Protein AF-A0A4Z1FH23-F1 (afdb_monomer_lite)

Secondary structure (DSSP, 8-state):
------------------------HHHHHHT-S-GGG----HHHHHHHHHH-GGGTTGGG--HHHHHHHHHHHHHHHHHHHHHHHTTSS--HHHHHHHHHHHHHHHHHHHHHHHHHHHHHH-----HHHHHHHHHHHHHHHHHHHHTTHHHHHHHHT--

Sequence (159 aa):
MKTSAILLLAILGMTSASVLSTTNVATVLAGITAPSSLTIPADAMAAITKLGTGGANAASLTAAETAAISACTDAGRANNTASKANLNDGTGSAGAIAFVTNKVTTHACETAGQQIVLVTSGTAASDTDVNLLISNVGVLNVNTKAAGITSKRAVAFAS

Organism: NCBI:txid278948

pLDDT: mean 73.83, std 17.35, range [35.34, 94.88]

Foldseek 3Di:
DDDDPPPPPPPPPPPVLQPLQQDLLLVLLVLALCNVLAPQDPLQSVLSNQCGGSSPCLVVDDPVSLVSLVVLLVVLVVQLVVLVVVVPDCCPLNSVLSNLNSLLSNLSSLQSNLSSCCVVPVDRDDCVSVVSNNVSSVSNNVSCVVVCVSVVVVVVVPD

Structure (mmCIF, N/CA/C/O backbone):
data_AF-A0A4Z1FH23-F1
#
_entry.id   AF-A0A4Z1FH23-F1
#
loop_
_atom_site.group_PDB
_atom_site.id
_atom_site.type_symbol
_atom_site.label_atom_id
_atom_site.label_alt_id
_atom_site.label_comp_id
_atom_site.label_asym_id
_atom_site.label_entity_id
_atom_site.label_seq_id
_atom_site.pdbx_PDB_ins_code
_atom_site.Cartn_x
_atom_site.Cartn_y
_atom_site.Cartn_z
_atom_site.occupancy
_atom_site.B_iso_or_equiv
_atom_site.auth_seq_id
_atom_site.auth_comp_id
_atom_site.auth_asym_id
_atom_site.auth_atom_id
_atom_site.pdbx_PDB_model_num
ATOM 1 N N . MET A 1 1 ? -34.895 58.680 8.272 1.00 39.12 1 MET A N 1
ATOM 2 C CA . MET A 1 1 ? -35.393 57.379 7.779 1.00 39.12 1 MET A CA 1
ATOM 3 C C . MET A 1 1 ? -34.183 56.483 7.558 1.00 39.12 1 MET A C 1
ATOM 5 O O . MET A 1 1 ? -33.313 56.830 6.775 1.00 39.12 1 MET A O 1
ATOM 9 N N . LYS A 1 2 ? -34.067 55.432 8.377 1.00 35.34 2 LYS A N 1
ATOM 10 C CA . LYS A 1 2 ? -33.042 54.379 8.313 1.00 35.34 2 LYS A CA 1
ATOM 11 C C . LYS A 1 2 ? -33.482 53.348 7.270 1.00 35.34 2 LYS A C 1
ATOM 13 O O . LYS A 1 2 ? -34.644 52.974 7.324 1.00 35.34 2 LYS A O 1
ATOM 18 N N . THR A 1 3 ? -32.586 52.902 6.392 1.00 36.94 3 THR A N 1
ATOM 19 C CA . THR A 1 3 ? -31.935 51.574 6.454 1.00 36.94 3 THR A CA 1
ATOM 20 C C . THR A 1 3 ? -31.141 51.334 5.173 1.00 36.94 3 THR A C 1
ATOM 22 O O . THR A 1 3 ? -31.704 51.160 4.097 1.00 36.94 3 THR A O 1
ATOM 25 N N . SER A 1 4 ? -29.819 51.311 5.326 1.00 44.97 4 SER A N 1
ATOM 26 C CA . SER A 1 4 ? -28.860 50.798 4.355 1.00 44.97 4 SER A CA 1
ATOM 27 C C . SER A 1 4 ? -29.088 49.301 4.138 1.00 44.97 4 SER A C 1
ATOM 29 O O . SER A 1 4 ? -29.046 48.534 5.099 1.00 44.97 4 SER A O 1
ATOM 31 N N . ALA A 1 5 ? -29.293 48.874 2.894 1.00 43.19 5 ALA A N 1
ATOM 32 C CA . ALA A 1 5 ? -29.248 47.464 2.526 1.00 43.19 5 ALA A CA 1
ATOM 33 C C . ALA A 1 5 ? -27.805 47.110 2.138 1.00 43.19 5 ALA A C 1
ATOM 35 O O . ALA A 1 5 ? -27.386 47.287 0.9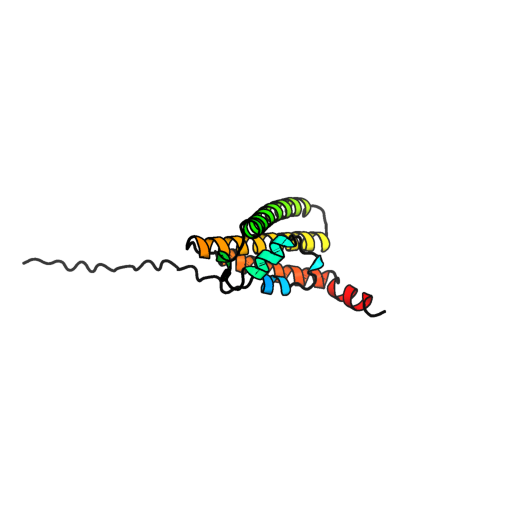97 1.00 43.19 5 ALA A O 1
ATOM 36 N N . ILE A 1 6 ? -27.029 46.654 3.122 1.00 44.81 6 ILE A N 1
ATOM 37 C CA . ILE A 1 6 ? -25.769 45.950 2.883 1.00 44.81 6 ILE A CA 1
ATOM 38 C C . ILE A 1 6 ? -26.163 44.569 2.362 1.00 44.81 6 ILE A C 1
ATOM 40 O O . ILE A 1 6 ? -26.661 43.732 3.115 1.00 44.81 6 ILE A O 1
ATOM 44 N N . LEU A 1 7 ? -25.987 44.354 1.060 1.00 40.56 7 LEU A N 1
ATOM 45 C CA . LEU A 1 7 ? -26.114 43.041 0.446 1.00 40.56 7 LEU A CA 1
ATOM 46 C C . LEU A 1 7 ? -24.917 42.201 0.914 1.00 40.56 7 LEU A C 1
ATOM 48 O O . LEU A 1 7 ? -23.833 42.252 0.336 1.00 40.56 7 LEU A O 1
ATOM 52 N N . LEU A 1 8 ? -25.102 41.490 2.026 1.00 37.81 8 LEU A N 1
ATOM 53 C CA . LEU A 1 8 ? -24.159 40.499 2.525 1.00 37.81 8 LEU A CA 1
ATOM 54 C C . LEU A 1 8 ? -24.180 39.324 1.539 1.00 37.81 8 LEU A C 1
ATOM 56 O O . LEU A 1 8 ? -25.042 38.449 1.602 1.00 37.81 8 LEU A O 1
ATOM 60 N N . LEU A 1 9 ? -23.257 39.340 0.580 1.00 41.31 9 LEU A N 1
ATOM 61 C CA . LEU A 1 9 ? -22.987 38.192 -0.270 1.00 41.31 9 LEU A CA 1
ATOM 62 C C . LEU A 1 9 ? -22.356 37.126 0.632 1.00 41.31 9 LEU A C 1
ATOM 64 O O . LEU A 1 9 ? -21.162 37.165 0.923 1.00 41.31 9 LEU A O 1
ATOM 68 N N . ALA A 1 10 ? -23.188 36.220 1.147 1.00 43.25 10 ALA A N 1
ATOM 69 C CA . ALA A 1 10 ? -22.738 35.015 1.819 1.00 43.25 10 ALA A CA 1
ATOM 70 C C . ALA A 1 10 ? -21.992 34.168 0.784 1.00 43.25 10 ALA A C 1
ATOM 72 O O . ALA A 1 10 ? -22.580 33.362 0.065 1.00 43.25 10 ALA A O 1
ATOM 73 N N . ILE A 1 11 ? -20.683 34.390 0.684 1.00 46.22 11 ILE A N 1
ATOM 74 C CA . ILE A 1 11 ? -19.766 33.435 0.086 1.00 46.22 11 ILE A CA 1
ATOM 75 C C . ILE A 1 11 ? -19.807 32.247 1.044 1.00 46.22 11 ILE A C 1
ATOM 77 O O . ILE A 1 11 ? -19.079 32.203 2.035 1.00 46.22 11 ILE A O 1
ATOM 81 N N . LEU A 1 12 ? -20.732 31.316 0.793 1.00 38.88 12 LEU A N 1
ATOM 82 C CA . LEU A 1 12 ? -20.576 29.939 1.226 1.00 38.88 12 LEU A CA 1
ATOM 83 C C . LEU A 1 12 ? -19.233 29.511 0.641 1.00 38.88 12 LEU A C 1
ATOM 85 O O . LEU A 1 12 ? -19.134 29.163 -0.535 1.00 38.88 12 LEU A O 1
ATOM 89 N N . GLY A 1 13 ? -18.184 29.627 1.454 1.00 37.00 13 GLY A N 1
ATOM 90 C CA . GLY A 1 13 ? -16.954 28.907 1.227 1.00 37.00 13 GLY A CA 1
ATOM 91 C C . GLY A 1 13 ? -17.381 27.461 1.094 1.00 37.00 13 GLY A C 1
ATOM 92 O O . GLY A 1 13 ? -17.824 26.856 2.069 1.00 37.00 13 GLY A O 1
ATOM 93 N N . MET A 1 14 ? -17.346 26.954 -0.135 1.00 39.59 14 MET A N 1
ATOM 94 C CA . MET A 1 14 ? -17.413 25.532 -0.382 1.00 39.59 14 MET A CA 1
ATOM 95 C C . MET A 1 14 ? -16.211 24.979 0.370 1.00 39.59 14 MET A C 1
ATOM 97 O O . MET A 1 14 ? -15.082 25.034 -0.113 1.00 39.59 14 MET A O 1
ATOM 101 N N . THR A 1 15 ? -16.429 24.524 1.601 1.00 41.72 15 THR A N 1
ATOM 102 C CA . THR A 1 15 ? -15.575 23.503 2.167 1.00 41.72 15 THR A CA 1
ATOM 103 C C . THR A 1 15 ? -15.695 22.383 1.153 1.00 41.72 15 THR A C 1
ATOM 105 O O . THR A 1 15 ? -16.749 21.768 1.005 1.00 41.72 15 THR A O 1
ATOM 108 N N . SER A 1 16 ? -14.669 22.229 0.321 1.00 42.28 16 SER A N 1
ATOM 109 C CA . SER A 1 16 ? -14.506 21.054 -0.509 1.00 42.28 16 SER A CA 1
ATOM 110 C C . SER A 1 16 ? -14.493 19.893 0.471 1.00 42.28 16 SER A C 1
ATOM 112 O O . SER A 1 16 ? -13.473 19.610 1.094 1.00 42.28 16 SER A O 1
ATOM 114 N N . ALA A 1 17 ? -15.676 19.326 0.712 1.00 40.38 17 ALA A N 1
ATOM 115 C CA . ALA A 1 17 ? -15.841 18.084 1.419 1.00 40.38 17 ALA A CA 1
ATOM 116 C C . ALA A 1 17 ? -15.051 17.101 0.577 1.00 40.38 17 ALA A C 1
ATOM 118 O O . ALA A 1 17 ? -15.469 16.763 -0.531 1.00 40.38 17 ALA A O 1
ATOM 119 N N . SER A 1 18 ? -13.850 16.770 1.038 1.00 43.53 18 SER A N 1
ATOM 120 C CA . SER A 1 18 ? -13.033 15.774 0.379 1.00 43.53 18 SER A CA 1
ATOM 121 C C . SER A 1 18 ? -13.879 14.523 0.331 1.00 43.53 18 SER A C 1
ATOM 123 O O . SER A 1 18 ? -14.276 13.973 1.363 1.00 43.53 18 SER A O 1
ATOM 125 N N . VAL A 1 19 ? -14.285 14.195 -0.887 1.00 46.53 19 VAL A N 1
ATOM 126 C CA . VAL A 1 19 ? -15.202 13.108 -1.158 1.00 46.53 19 VAL A CA 1
ATOM 127 C C . VAL A 1 19 ? -14.525 11.864 -0.615 1.00 46.53 19 VAL A C 1
ATOM 129 O O . VAL A 1 19 ? -13.343 11.640 -0.863 1.00 46.53 19 VAL A O 1
ATOM 132 N N . LEU A 1 20 ? -15.254 11.101 0.196 1.00 51.28 20 LEU A N 1
ATOM 133 C CA . LEU A 1 20 ? -14.807 9.809 0.695 1.00 51.28 20 LEU A CA 1
ATOM 134 C C . LEU A 1 20 ? -14.219 9.042 -0.498 1.00 5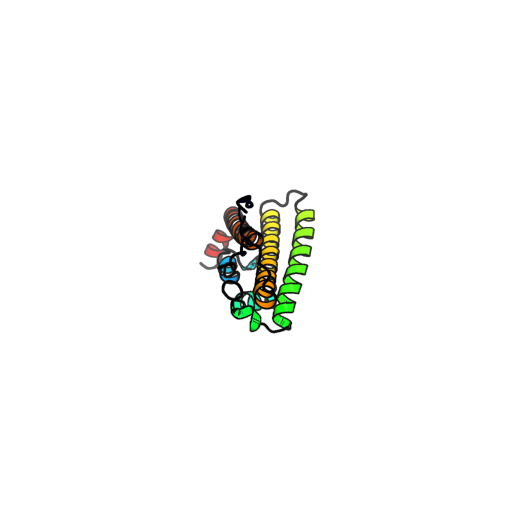1.28 20 LEU A C 1
ATOM 136 O O . LEU A 1 20 ? -14.958 8.770 -1.446 1.00 51.28 20 LEU A O 1
ATOM 140 N N . SER A 1 21 ? -12.908 8.777 -0.503 1.00 61.59 21 SER A N 1
ATOM 141 C CA . SER A 1 21 ? -12.267 8.111 -1.639 1.00 61.59 21 SER A CA 1
ATOM 142 C C . SER A 1 21 ? -13.046 6.835 -1.942 1.00 61.59 21 SER A C 1
ATOM 144 O O . SER A 1 21 ? -13.052 5.917 -1.136 1.00 61.59 21 SER A O 1
ATOM 146 N N . THR A 1 22 ? -13.715 6.732 -3.090 1.00 70.19 22 THR A N 1
ATOM 147 C CA . THR A 1 22 ? -14.488 5.529 -3.459 1.00 70.19 22 THR A CA 1
ATOM 148 C C . THR A 1 22 ? -13.584 4.393 -3.935 1.00 70.19 22 THR A C 1
ATOM 150 O O . THR A 1 22 ? -14.036 3.432 -4.556 1.00 70.19 22 THR A O 1
ATOM 153 N N . THR A 1 23 ? -12.282 4.497 -3.667 1.00 77.94 23 THR A N 1
ATOM 154 C CA . THR A 1 23 ? -11.280 3.565 -4.157 1.00 77.94 23 THR A CA 1
ATOM 155 C C . THR A 1 23 ? -11.041 2.459 -3.144 1.00 77.94 23 THR A C 1
ATOM 157 O O . THR A 1 23 ? -10.761 2.696 -1.967 1.00 77.94 23 THR A O 1
ATOM 160 N N . ASN A 1 24 ? -11.110 1.226 -3.633 1.00 83.31 24 ASN A N 1
ATOM 161 C CA . ASN A 1 24 ? -10.625 0.054 -2.926 1.00 83.31 24 ASN A CA 1
ATOM 162 C C . ASN A 1 24 ? -9.137 -0.142 -3.259 1.00 83.31 24 ASN A C 1
ATOM 164 O O . ASN A 1 24 ? -8.787 -0.537 -4.374 1.00 83.31 24 ASN A O 1
ATOM 168 N N . VAL A 1 25 ? -8.262 0.136 -2.289 1.00 84.88 25 VAL A N 1
ATOM 169 C CA . VAL A 1 25 ? -6.800 0.052 -2.458 1.00 84.88 25 VAL A CA 1
ATOM 170 C C . VAL A 1 25 ? -6.363 -1.359 -2.869 1.00 84.88 25 VAL A C 1
ATOM 172 O O . VAL A 1 25 ? -5.518 -1.504 -3.751 1.00 84.88 25 VAL A O 1
ATOM 175 N N . ALA A 1 26 ? -6.980 -2.406 -2.312 1.00 86.19 26 ALA A N 1
ATOM 176 C CA . ALA A 1 26 ? -6.671 -3.789 -2.677 1.00 86.19 26 ALA A CA 1
ATOM 177 C C . ALA A 1 26 ? -7.006 -4.092 -4.146 1.00 86.19 26 ALA A C 1
ATOM 179 O O . ALA A 1 26 ? -6.265 -4.810 -4.811 1.00 86.19 26 ALA A O 1
ATOM 180 N N . THR A 1 27 ? -8.075 -3.497 -4.687 1.00 85.75 27 THR A N 1
ATOM 181 C CA . THR A 1 27 ? -8.427 -3.643 -6.111 1.00 85.75 27 THR A CA 1
ATOM 182 C C . THR A 1 27 ? -7.402 -2.964 -7.018 1.00 85.75 27 THR A C 1
ATOM 184 O O . THR A 1 27 ? -7.024 -3.525 -8.044 1.00 85.75 27 THR A O 1
ATOM 187 N N . VAL A 1 28 ? -6.898 -1.788 -6.628 1.00 84.12 28 VAL A N 1
ATOM 188 C CA . VAL A 1 28 ? -5.828 -1.103 -7.374 1.00 84.12 28 VAL A CA 1
ATOM 189 C C . VAL A 1 28 ? -4.543 -1.938 -7.367 1.00 84.12 28 VAL A C 1
ATOM 191 O O . VAL A 1 28 ? -3.925 -2.123 -8.415 1.00 84.12 28 VAL A O 1
ATOM 194 N N . LEU A 1 29 ? -4.175 -2.509 -6.215 1.00 85.19 29 LEU A N 1
ATOM 195 C CA . LEU A 1 29 ? -3.017 -3.401 -6.088 1.00 85.19 29 LEU A CA 1
ATOM 196 C C . LEU A 1 29 ? -3.176 -4.703 -6.889 1.00 85.19 29 LEU A C 1
ATOM 198 O O . LEU A 1 29 ? -2.209 -5.174 -7.485 1.00 85.19 29 LEU A O 1
ATOM 202 N N . ALA A 1 30 ? -4.387 -5.260 -6.967 1.00 84.62 30 ALA A N 1
ATOM 203 C CA . ALA A 1 30 ? -4.675 -6.450 -7.769 1.00 84.62 30 ALA A CA 1
ATOM 204 C C . ALA A 1 30 ? -4.475 -6.225 -9.283 1.00 84.62 30 ALA A C 1
ATOM 206 O O . ALA A 1 30 ? -4.264 -7.184 -10.022 1.00 84.62 30 ALA A O 1
ATOM 207 N N . GLY A 1 31 ? -4.486 -4.970 -9.750 1.00 80.50 31 GLY A N 1
ATOM 208 C CA . GLY A 1 31 ? -4.186 -4.604 -11.139 1.00 80.50 31 GLY A CA 1
ATOM 209 C C . GLY A 1 31 ? -2.702 -4.693 -11.526 1.00 80.50 31 GLY A C 1
ATOM 210 O O . GLY A 1 31 ? -2.349 -4.429 -12.678 1.00 80.50 31 GLY A O 1
ATOM 211 N N . ILE A 1 32 ? -1.810 -5.038 -10.592 1.00 83.00 32 ILE A N 1
ATOM 212 C CA . ILE A 1 32 ? -0.372 -5.161 -10.848 1.00 83.00 32 ILE A CA 1
ATOM 213 C C . ILE A 1 32 ? -0.072 -6.505 -11.513 1.00 83.00 32 ILE A C 1
ATOM 215 O O . ILE A 1 32 ? -0.352 -7.574 -10.982 1.00 83.00 32 ILE A O 1
ATOM 219 N N . THR A 1 33 ? 0.572 -6.449 -12.675 1.00 76.81 33 THR A N 1
ATOM 220 C CA . THR A 1 33 ? 0.875 -7.624 -13.514 1.00 76.81 33 THR A CA 1
ATOM 221 C C . THR A 1 33 ? 2.001 -8.517 -12.975 1.00 76.81 33 THR A C 1
ATOM 223 O O . THR A 1 33 ? 2.145 -9.659 -13.409 1.00 76.81 33 THR A O 1
ATOM 226 N N . ALA A 1 34 ? 2.799 -8.026 -12.024 1.00 71.25 34 ALA A N 1
ATOM 227 C CA . ALA A 1 34 ? 3.842 -8.782 -11.330 1.00 71.25 34 ALA A CA 1
ATOM 228 C C . ALA A 1 34 ? 3.758 -8.556 -9.807 1.00 71.25 34 ALA A C 1
ATOM 230 O O . ALA A 1 34 ? 4.639 -7.923 -9.233 1.00 71.25 34 ALA A O 1
ATOM 231 N N . PRO A 1 35 ? 2.723 -9.076 -9.123 1.00 66.56 35 PRO A N 1
ATOM 232 C CA . PRO A 1 35 ? 2.455 -8.754 -7.717 1.00 66.56 35 PRO A CA 1
ATOM 233 C C . PRO A 1 35 ? 3.577 -9.206 -6.771 1.00 66.56 35 PRO A C 1
ATOM 235 O O . PRO A 1 35 ? 3.759 -8.620 -5.711 1.00 66.56 35 PRO A O 1
ATOM 238 N N . SER A 1 36 ? 4.388 -10.190 -7.180 1.00 65.75 36 SER A N 1
ATOM 239 C CA . SER A 1 36 ? 5.557 -10.658 -6.427 1.00 65.75 36 SER A CA 1
ATOM 240 C C . SER A 1 36 ? 6.664 -9.609 -6.274 1.00 65.75 36 SER A C 1
ATOM 242 O O . SER A 1 36 ? 7.630 -9.870 -5.568 1.00 65.75 36 SER A O 1
ATOM 244 N N . SER A 1 37 ? 6.592 -8.474 -6.981 1.00 65.56 37 SER A N 1
ATOM 245 C CA . SER A 1 37 ? 7.536 -7.374 -6.777 1.00 65.56 37 SER A CA 1
ATOM 246 C C . SER A 1 37 ? 7.144 -6.472 -5.610 1.00 65.56 37 SER A C 1
ATOM 248 O O . SER A 1 37 ? 8.001 -5.740 -5.139 1.00 65.56 37 SER A O 1
ATOM 250 N N . LEU A 1 38 ? 5.895 -6.509 -5.132 1.00 74.44 38 LEU A N 1
ATOM 251 C CA . LEU A 1 38 ? 5.430 -5.629 -4.061 1.00 74.44 38 LEU A CA 1
ATOM 252 C C . LEU A 1 38 ? 6.203 -5.850 -2.760 1.00 74.44 38 LEU A C 1
ATOM 254 O O . LEU A 1 38 ? 6.389 -6.975 -2.307 1.00 74.44 38 LEU A O 1
ATOM 258 N N . THR A 1 39 ? 6.584 -4.743 -2.123 1.00 82.75 39 THR A N 1
ATOM 259 C CA . THR A 1 39 ? 7.260 -4.731 -0.815 1.00 82.75 39 THR A CA 1
ATOM 260 C C . THR A 1 39 ? 6.283 -4.547 0.351 1.00 82.75 39 THR A C 1
ATOM 262 O O . THR A 1 39 ? 6.708 -4.298 1.477 1.00 82.75 39 THR A O 1
ATOM 265 N N . ILE A 1 40 ? 4.975 -4.666 0.093 1.00 86.56 40 ILE A N 1
ATOM 266 C CA . ILE A 1 40 ? 3.921 -4.563 1.108 1.00 86.56 40 ILE A CA 1
ATOM 267 C C . ILE A 1 40 ? 3.965 -5.819 1.997 1.00 86.56 40 ILE A C 1
ATOM 269 O O . ILE A 1 40 ? 3.804 -6.926 1.475 1.00 86.56 40 ILE A O 1
ATOM 273 N N . PRO A 1 41 ? 4.146 -5.685 3.325 1.00 89.00 41 PRO A N 1
ATOM 274 C CA . PRO A 1 41 ? 4.088 -6.818 4.246 1.00 89.00 41 PRO A CA 1
ATOM 275 C C . PRO A 1 41 ? 2.730 -7.531 4.196 1.00 89.00 41 PRO A C 1
ATOM 277 O O . PRO A 1 41 ? 1.694 -6.883 4.040 1.00 89.00 41 PRO A O 1
ATOM 280 N N . ALA A 1 42 ? 2.717 -8.854 4.382 1.00 89.44 42 ALA A N 1
ATOM 281 C CA . ALA A 1 42 ? 1.498 -9.664 4.287 1.00 89.44 42 ALA A CA 1
ATOM 282 C C . ALA A 1 42 ? 0.382 -9.177 5.228 1.00 89.44 42 ALA A C 1
ATOM 284 O O . ALA A 1 42 ? -0.760 -9.026 4.796 1.00 89.44 42 ALA A O 1
ATOM 285 N N . ASP A 1 43 ? 0.729 -8.842 6.472 1.00 91.31 43 ASP A N 1
ATOM 286 C CA . ASP A 1 43 ? -0.223 -8.352 7.475 1.00 91.31 43 ASP A CA 1
ATOM 287 C C . ASP A 1 43 ? -0.837 -7.004 7.073 1.00 91.31 43 ASP A C 1
ATOM 289 O O . ASP A 1 43 ? -2.037 -6.779 7.235 1.00 91.31 43 ASP A O 1
ATOM 293 N N . ALA A 1 44 ? -0.034 -6.120 6.473 1.00 91.81 44 ALA A N 1
ATOM 294 C CA . ALA A 1 44 ? -0.514 -4.846 5.950 1.00 91.81 44 ALA A CA 1
ATOM 295 C C . ALA A 1 44 ? -1.428 -5.055 4.736 1.00 91.81 44 ALA A C 1
ATOM 297 O O . ALA A 1 44 ? -2.459 -4.399 4.626 1.00 91.81 44 ALA A O 1
ATOM 298 N N . MET A 1 45 ? -1.100 -6.001 3.851 1.00 92.19 45 MET A N 1
ATOM 299 C CA . MET A 1 45 ? -1.955 -6.342 2.713 1.00 92.19 45 MET A CA 1
ATOM 300 C C . MET A 1 45 ? -3.307 -6.901 3.188 1.00 92.19 45 MET A C 1
ATOM 302 O O . MET A 1 45 ? -4.365 -6.498 2.698 1.00 92.19 45 MET A O 1
ATOM 306 N N . ALA A 1 46 ? -3.297 -7.798 4.176 1.00 92.75 46 ALA A N 1
ATOM 307 C CA . ALA A 1 46 ? -4.518 -8.341 4.765 1.00 92.75 46 ALA A CA 1
ATOM 308 C C . ALA A 1 46 ? -5.395 -7.224 5.358 1.00 92.75 46 ALA A C 1
ATOM 310 O O . ALA A 1 46 ? -6.592 -7.162 5.066 1.00 92.75 46 ALA A O 1
ATOM 311 N N . ALA A 1 47 ? -4.792 -6.288 6.096 1.00 92.81 47 ALA A N 1
ATOM 312 C CA . ALA A 1 47 ? -5.487 -5.123 6.636 1.00 92.81 47 ALA A CA 1
ATOM 313 C C . ALA A 1 47 ? -6.047 -4.202 5.530 1.00 92.81 47 ALA A C 1
ATOM 315 O O . ALA A 1 47 ? -7.206 -3.797 5.604 1.00 92.81 47 ALA A O 1
ATOM 316 N N . ILE A 1 48 ? -5.279 -3.936 4.465 1.00 91.31 48 ILE A N 1
ATOM 317 C CA . ILE A 1 48 ? -5.714 -3.167 3.282 1.00 91.31 48 ILE A CA 1
ATOM 318 C C . ILE A 1 48 ? -6.904 -3.836 2.582 1.00 91.31 48 ILE A C 1
ATOM 320 O O . ILE A 1 48 ? -7.837 -3.162 2.152 1.00 91.31 48 ILE A O 1
ATOM 324 N N . THR A 1 49 ? -6.896 -5.162 2.477 1.00 91.31 49 THR A N 1
ATOM 325 C CA . THR A 1 49 ? -8.008 -5.917 1.882 1.00 91.31 49 THR A CA 1
ATOM 326 C C . THR A 1 49 ? -9.259 -5.812 2.737 1.00 91.31 49 THR A C 1
ATOM 328 O O . THR A 1 49 ? -10.350 -5.565 2.223 1.00 91.31 49 THR A O 1
ATOM 331 N N . LYS A 1 50 ? -9.097 -5.953 4.054 1.00 92.44 50 LYS A N 1
ATOM 332 C CA . LYS A 1 50 ? -10.195 -5.858 5.011 1.00 92.44 50 LYS A CA 1
ATOM 333 C C . LYS A 1 50 ? -10.801 -4.457 5.059 1.00 92.44 50 LYS A C 1
ATOM 335 O O . LYS A 1 50 ? -12.015 -4.357 5.192 1.00 92.44 50 LYS A O 1
ATOM 340 N N . LEU A 1 51 ? -9.992 -3.406 4.899 1.00 88.06 51 LEU A N 1
ATOM 341 C CA . LEU A 1 51 ? -10.395 -1.993 4.944 1.00 88.06 51 LEU A CA 1
ATOM 342 C C . LEU A 1 51 ? -11.576 -1.663 4.010 1.00 88.06 51 LEU A C 1
ATOM 344 O O . LEU A 1 51 ? -12.436 -0.853 4.362 1.00 88.06 51 LEU A O 1
ATOM 348 N N . GLY A 1 52 ? -11.660 -2.347 2.865 1.00 84.44 52 GLY A N 1
ATOM 349 C CA . GLY A 1 52 ? -12.757 -2.209 1.911 1.00 84.44 52 GLY A CA 1
ATOM 350 C C . GLY A 1 52 ? -12.730 -0.890 1.134 1.00 84.44 52 GLY A C 1
ATOM 351 O O . GLY A 1 52 ? -11.782 -0.108 1.199 1.00 84.44 52 GLY A O 1
ATOM 352 N N . THR A 1 53 ? -13.777 -0.652 0.348 1.00 85.62 53 THR A N 1
ATOM 353 C CA . THR A 1 53 ? -13.902 0.557 -0.474 1.00 85.62 53 THR A CA 1
ATOM 354 C C . THR A 1 53 ? -13.996 1.798 0.408 1.00 85.62 53 THR A C 1
ATOM 356 O O . THR A 1 53 ? -14.899 1.894 1.237 1.00 85.62 53 THR A O 1
ATOM 359 N N . GLY A 1 54 ? -13.067 2.739 0.233 1.00 77.50 54 GLY A N 1
ATOM 360 C CA . GLY A 1 54 ? -13.076 4.014 0.952 1.00 77.50 54 GLY A CA 1
ATOM 361 C C . GLY A 1 54 ? -12.982 3.922 2.466 1.00 77.50 54 GLY A C 1
ATOM 362 O O . GLY A 1 54 ? -13.453 4.820 3.158 1.00 77.50 54 GLY A O 1
ATOM 363 N N . GLY A 1 55 ? -12.412 2.839 2.993 1.00 82.44 55 GLY A N 1
ATOM 364 C CA . GLY A 1 55 ? -12.304 2.649 4.433 1.00 82.44 55 GLY A CA 1
ATOM 365 C C . GLY A 1 55 ? -13.584 2.200 5.122 1.00 82.44 55 GLY A C 1
ATOM 366 O O . GLY A 1 55 ? -13.636 2.261 6.345 1.00 82.44 55 GLY A O 1
ATOM 367 N N . ALA A 1 56 ? -14.600 1.728 4.390 1.00 84.88 56 ALA A N 1
ATOM 368 C CA . ALA A 1 56 ? -15.897 1.330 4.954 1.00 84.88 56 ALA A CA 1
ATOM 369 C C . ALA A 1 56 ? -15.799 0.402 6.182 1.00 84.88 56 ALA A C 1
ATOM 371 O O . ALA A 1 56 ? -16.651 0.453 7.066 1.00 84.88 56 ALA A O 1
ATOM 372 N N . ASN A 1 57 ? -14.740 -0.407 6.268 1.00 88.31 57 ASN A N 1
ATOM 373 C CA . ASN A 1 57 ? -14.522 -1.351 7.359 1.00 88.31 57 ASN A CA 1
ATOM 374 C C . ASN A 1 57 ? -13.455 -0.895 8.370 1.00 88.31 57 ASN A C 1
ATOM 376 O O . ASN A 1 57 ? -13.033 -1.705 9.196 1.00 88.31 57 ASN A O 1
ATOM 380 N N . ALA A 1 58 ? -13.004 0.363 8.344 1.00 86.94 58 ALA A N 1
ATOM 381 C CA . ALA A 1 58 ? -11.935 0.862 9.215 1.00 86.94 58 ALA A CA 1
ATOM 382 C C . ALA A 1 58 ? -12.223 0.624 10.708 1.00 86.94 58 ALA A C 1
ATOM 384 O O . ALA A 1 58 ? -11.333 0.214 11.446 1.00 86.94 58 ALA A O 1
ATOM 385 N N . ALA A 1 59 ? -13.479 0.780 11.141 1.00 86.75 59 ALA A N 1
ATOM 386 C CA . ALA A 1 59 ? -13.898 0.527 12.523 1.00 86.75 59 ALA A CA 1
ATOM 387 C C . ALA A 1 59 ? -13.800 -0.955 12.952 1.00 86.75 59 ALA A C 1
ATOM 389 O O . ALA A 1 59 ? -13.829 -1.253 14.141 1.00 86.75 59 ALA A O 1
ATOM 390 N N . SER A 1 60 ? -13.693 -1.886 11.997 1.00 89.75 60 SER A N 1
ATOM 391 C CA . SER A 1 60 ? -13.542 -3.328 12.250 1.00 89.75 60 SER A CA 1
ATOM 392 C C . SER A 1 60 ? -12.081 -3.792 12.296 1.00 89.75 60 SER A C 1
ATOM 394 O O . SER A 1 60 ? -11.811 -4.979 12.528 1.00 89.75 60 SER A O 1
ATOM 396 N N . LEU A 1 61 ? -11.134 -2.884 12.036 1.00 91.69 61 LEU A N 1
ATOM 397 C CA . LEU A 1 61 ? -9.714 -3.182 12.149 1.00 91.69 61 LEU A CA 1
ATOM 398 C C . LEU A 1 61 ? -9.308 -3.267 13.620 1.00 91.69 61 LEU A C 1
ATOM 400 O O . LEU A 1 61 ? -9.685 -2.455 14.462 1.00 91.69 61 LEU A O 1
ATOM 404 N N . THR A 1 62 ? -8.504 -4.272 13.918 1.00 94.69 62 THR A N 1
ATOM 405 C CA . THR A 1 62 ? -7.832 -4.436 15.200 1.00 94.69 62 THR A CA 1
ATOM 406 C C . THR A 1 62 ? -6.674 -3.447 15.323 1.00 94.69 62 THR A C 1
ATOM 408 O O . THR A 1 62 ? -6.147 -2.939 14.332 1.00 94.69 62 THR A O 1
ATOM 411 N N . ALA A 1 63 ? -6.206 -3.222 16.553 1.00 92.94 63 ALA A N 1
ATOM 412 C CA . ALA A 1 63 ? -5.022 -2.397 16.793 1.00 92.94 63 ALA A CA 1
ATOM 413 C C . ALA A 1 63 ? -3.776 -2.924 16.052 1.00 92.94 63 ALA A C 1
ATOM 415 O O . ALA A 1 63 ? -2.985 -2.130 15.551 1.00 92.94 63 ALA A O 1
ATOM 416 N N . ALA A 1 64 ? -3.626 -4.250 15.941 1.00 93.88 64 ALA A N 1
ATOM 417 C CA . ALA A 1 64 ? -2.523 -4.875 15.216 1.00 93.88 64 ALA A CA 1
ATOM 418 C C . ALA A 1 64 ? -2.597 -4.610 13.703 1.00 93.88 64 ALA A C 1
ATOM 420 O O . ALA A 1 64 ? -1.587 -4.279 13.092 1.00 93.88 64 ALA A O 1
ATOM 421 N N . GLU A 1 65 ? -3.790 -4.687 13.106 1.00 94.31 65 GLU A N 1
ATOM 422 C CA . GLU A 1 65 ? -4.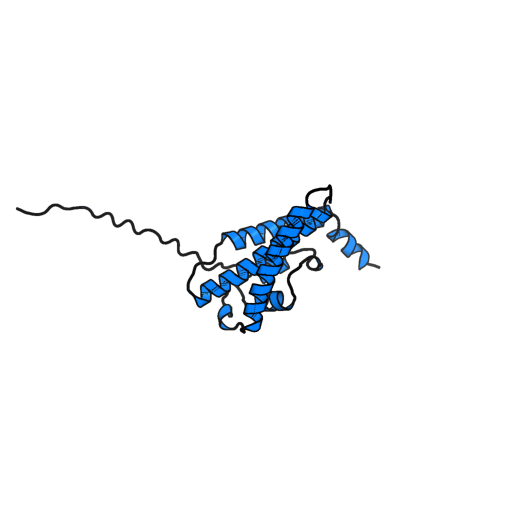000 -4.385 11.682 1.00 94.31 65 GLU A CA 1
ATOM 423 C C . GLU A 1 65 ? -3.712 -2.906 11.373 1.00 94.31 65 GLU A C 1
ATOM 425 O O . GLU A 1 65 ? -3.026 -2.593 10.399 1.00 94.31 65 GLU A O 1
ATOM 430 N N . THR A 1 66 ? -4.154 -1.990 12.238 1.00 91.19 66 THR A N 1
ATOM 431 C CA . THR A 1 66 ? -3.835 -0.559 12.113 1.00 91.19 66 THR A CA 1
ATOM 432 C C . THR A 1 66 ? -2.333 -0.301 12.267 1.00 91.19 66 THR A C 1
ATOM 434 O O . THR A 1 66 ? -1.746 0.448 11.483 1.00 91.19 66 THR A O 1
ATOM 437 N N . ALA A 1 67 ? -1.679 -0.959 13.229 1.00 93.50 67 ALA A N 1
ATOM 438 C CA . ALA A 1 67 ? -0.233 -0.863 13.418 1.00 93.50 67 ALA A CA 1
ATOM 439 C C . ALA A 1 67 ? 0.546 -1.418 12.215 1.00 93.50 67 ALA A C 1
ATOM 441 O O . ALA A 1 67 ? 1.546 -0.825 11.819 1.00 93.50 67 ALA A O 1
ATOM 442 N N . ALA A 1 68 ? 0.072 -2.498 11.586 1.00 94.88 68 ALA A N 1
ATOM 443 C CA . ALA A 1 68 ? 0.681 -3.055 10.380 1.00 94.88 68 ALA A CA 1
ATOM 444 C C . ALA A 1 68 ? 0.629 -2.071 9.198 1.00 94.88 68 ALA A C 1
ATOM 446 O O . ALA A 1 68 ? 1.614 -1.927 8.474 1.00 94.88 68 ALA A O 1
ATOM 447 N N . ILE A 1 69 ? -0.479 -1.339 9.028 1.00 92.69 69 ILE A N 1
ATOM 448 C CA . ILE A 1 69 ? -0.599 -0.287 8.002 1.00 92.69 69 ILE A CA 1
ATOM 449 C C . ILE A 1 69 ? 0.352 0.883 8.295 1.00 92.69 69 ILE A C 1
ATOM 451 O O . ILE A 1 69 ? 1.023 1.379 7.384 1.00 92.69 69 ILE A O 1
ATOM 455 N N . SER A 1 70 ? 0.471 1.292 9.562 1.00 92.06 70 SER A N 1
ATOM 456 C CA . SER A 1 70 ? 1.432 2.327 9.973 1.00 92.06 70 SER A CA 1
ATOM 457 C C . SER A 1 70 ? 2.876 1.889 9.710 1.00 92.06 70 SER A C 1
ATOM 459 O O . SER A 1 70 ? 3.634 2.609 9.066 1.00 92.06 70 SER A O 1
ATOM 461 N N . ALA A 1 71 ? 3.243 0.675 10.124 1.00 92.69 71 ALA A N 1
ATOM 462 C CA . ALA A 1 71 ? 4.574 0.121 9.900 1.00 92.69 71 ALA A CA 1
ATOM 463 C C . ALA A 1 71 ? 4.889 -0.022 8.403 1.00 92.69 71 ALA A C 1
ATOM 465 O O . ALA A 1 71 ? 6.002 0.279 7.974 1.00 92.69 71 ALA A O 1
ATOM 466 N N . CYS A 1 72 ? 3.904 -0.420 7.588 1.00 93.25 72 CYS A N 1
ATOM 467 C CA . CYS A 1 72 ? 4.053 -0.437 6.135 1.00 93.25 72 CYS A CA 1
ATOM 468 C C . CYS A 1 72 ? 4.335 0.960 5.572 1.00 93.25 72 CYS A C 1
ATOM 470 O O . CYS A 1 72 ? 5.187 1.110 4.699 1.00 93.25 72 CYS A O 1
ATOM 472 N N . THR A 1 73 ? 3.646 1.984 6.076 1.00 89.81 73 THR A N 1
ATOM 473 C CA . THR A 1 73 ? 3.856 3.372 5.652 1.00 89.81 73 THR A CA 1
ATOM 474 C C . THR A 1 73 ? 5.293 3.816 5.924 1.00 89.81 73 THR A C 1
ATOM 476 O O . THR A 1 73 ? 5.974 4.307 5.020 1.00 89.81 73 THR A O 1
ATOM 479 N N . ASP A 1 74 ? 5.790 3.578 7.137 1.00 89.56 74 ASP A N 1
ATOM 480 C CA . ASP A 1 74 ? 7.147 3.965 7.530 1.00 89.56 74 ASP A CA 1
ATOM 481 C C . ASP A 1 74 ? 8.213 3.194 6.740 1.00 89.56 74 ASP A C 1
ATOM 483 O O . ASP A 1 74 ? 9.138 3.796 6.183 1.00 89.56 74 ASP A O 1
ATOM 487 N N . ALA A 1 75 ? 8.041 1.875 6.596 1.00 87.50 75 ALA A N 1
ATOM 488 C CA . ALA A 1 75 ? 8.918 1.041 5.778 1.00 87.50 75 ALA A CA 1
ATOM 489 C C . ALA A 1 75 ? 8.904 1.478 4.303 1.00 87.50 75 ALA A C 1
ATOM 491 O O . ALA A 1 75 ? 9.956 1.594 3.674 1.00 87.50 75 ALA A O 1
ATOM 492 N N 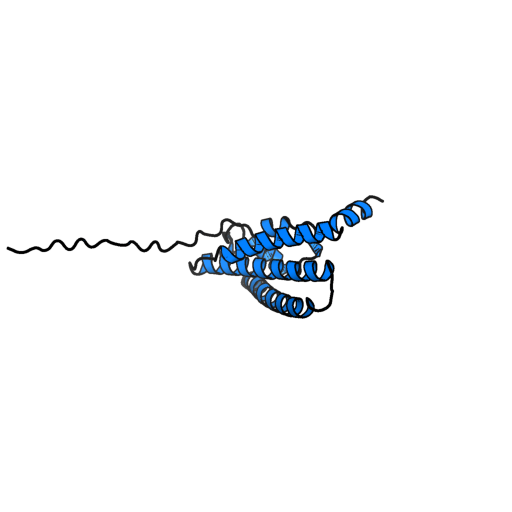. GLY A 1 76 ? 7.727 1.787 3.753 1.00 86.19 76 GLY A N 1
ATOM 493 C CA . GLY A 1 76 ? 7.564 2.291 2.393 1.00 86.19 76 GLY A CA 1
ATOM 494 C C . GLY A 1 76 ? 8.321 3.600 2.170 1.00 86.19 76 GLY A C 1
ATOM 495 O O . GLY A 1 76 ? 9.038 3.732 1.178 1.00 86.19 76 GLY A O 1
ATOM 496 N N . ARG A 1 77 ? 8.224 4.563 3.095 1.00 85.56 77 ARG A N 1
ATOM 497 C CA . ARG A 1 77 ? 8.966 5.836 3.014 1.00 85.56 77 ARG A CA 1
ATOM 498 C C . ARG A 1 77 ? 10.476 5.634 3.089 1.00 85.56 77 ARG A C 1
ATOM 500 O O . ARG A 1 77 ? 11.208 6.238 2.295 1.00 85.56 77 ARG A O 1
ATOM 507 N N . ALA A 1 78 ? 10.939 4.780 4.002 1.00 84.88 78 ALA A N 1
ATOM 508 C CA . ALA A 1 78 ? 12.352 4.437 4.130 1.00 84.88 78 ALA A CA 1
ATOM 509 C C . ALA A 1 78 ? 12.882 3.800 2.834 1.00 84.88 78 ALA A C 1
ATOM 511 O O . ALA A 1 78 ? 13.877 4.265 2.271 1.00 84.88 78 ALA A O 1
ATOM 512 N N . ASN A 1 79 ? 12.155 2.823 2.288 1.00 81.38 79 ASN A N 1
ATOM 513 C CA . ASN A 1 79 ? 12.522 2.123 1.059 1.00 81.38 79 ASN A CA 1
ATOM 514 C C . ASN A 1 79 ? 12.490 3.035 -0.173 1.00 81.38 79 ASN A C 1
ATOM 516 O O . ASN A 1 79 ? 13.383 2.952 -1.017 1.00 81.38 79 ASN A O 1
ATOM 520 N N . ASN A 1 80 ? 11.508 3.934 -0.288 1.00 80.94 80 ASN A N 1
ATOM 521 C CA . ASN A 1 80 ? 11.454 4.924 -1.366 1.00 80.94 80 ASN A CA 1
ATOM 522 C C . ASN A 1 80 ? 12.640 5.905 -1.295 1.00 80.94 80 ASN A C 1
ATOM 524 O O . ASN A 1 80 ? 13.224 6.245 -2.324 1.00 80.94 80 ASN A O 1
ATOM 528 N N . THR A 1 81 ? 13.033 6.327 -0.090 1.00 82.12 81 THR A N 1
ATOM 529 C CA . THR A 1 81 ? 14.200 7.201 0.118 1.00 82.12 81 THR A CA 1
ATOM 530 C C . THR A 1 81 ? 15.498 6.494 -0.273 1.00 82.12 81 THR A C 1
ATOM 532 O O . THR A 1 81 ? 16.271 7.034 -1.064 1.00 82.12 81 THR A O 1
ATOM 535 N N . ALA A 1 82 ? 15.695 5.259 0.198 1.00 76.88 82 ALA A N 1
ATOM 536 C CA . ALA A 1 82 ? 16.843 4.433 -0.173 1.00 76.88 82 ALA A CA 1
ATOM 537 C C . ALA A 1 82 ? 16.888 4.160 -1.687 1.00 76.88 82 ALA A C 1
ATOM 539 O O . ALA A 1 82 ? 17.933 4.286 -2.318 1.00 76.88 82 ALA A O 1
ATOM 540 N N . SER A 1 83 ? 15.739 3.865 -2.304 1.00 74.19 83 SER A N 1
ATOM 541 C CA . SER A 1 83 ? 15.649 3.612 -3.748 1.00 74.19 83 SER A CA 1
ATOM 542 C C . SER A 1 83 ? 15.991 4.843 -4.577 1.00 74.19 83 SER A C 1
ATOM 544 O O . SER A 1 83 ? 16.652 4.710 -5.598 1.00 74.19 83 SER A O 1
ATOM 546 N N . LYS A 1 84 ? 15.583 6.042 -4.138 1.00 73.31 84 LYS A N 1
ATOM 547 C CA . LYS A 1 84 ? 15.937 7.298 -4.811 1.00 73.31 84 LYS A CA 1
ATOM 548 C C . LYS A 1 84 ? 17.448 7.542 -4.797 1.00 73.31 84 LYS A C 1
ATOM 550 O O . LYS A 1 84 ? 17.980 8.006 -5.798 1.00 73.31 84 LYS A O 1
ATOM 555 N N . ALA A 1 85 ? 18.127 7.219 -3.695 1.00 68.25 85 ALA A N 1
ATOM 556 C CA . ALA A 1 85 ? 19.584 7.316 -3.610 1.00 68.25 85 ALA A CA 1
ATOM 557 C C . ALA A 1 85 ? 20.287 6.353 -4.588 1.00 68.25 85 ALA A C 1
ATOM 559 O O . ALA A 1 85 ? 21.321 6.703 -5.146 1.00 68.25 85 ALA A O 1
ATOM 560 N N . ASN A 1 86 ? 19.669 5.198 -4.858 1.00 63.75 86 ASN A N 1
ATOM 561 C CA . ASN A 1 86 ? 20.180 4.152 -5.751 1.00 63.75 86 ASN A CA 1
ATOM 562 C C . ASN A 1 86 ? 19.717 4.286 -7.223 1.00 63.75 86 ASN A C 1
ATOM 564 O O . ASN A 1 86 ? 19.952 3.385 -8.028 1.00 63.75 86 ASN A O 1
ATOM 568 N N . LEU A 1 87 ? 19.011 5.367 -7.589 1.00 68.62 87 LEU A N 1
ATOM 569 C CA . LEU A 1 87 ? 18.661 5.664 -8.991 1.00 68.62 87 LEU A CA 1
ATOM 570 C C . LEU A 1 87 ? 19.821 6.298 -9.766 1.00 68.62 87 LEU A C 1
ATOM 572 O O . LEU A 1 87 ? 19.814 6.303 -10.999 1.00 68.62 87 LEU A O 1
ATOM 576 N N . ASN A 1 88 ? 20.805 6.825 -9.049 1.00 58.81 88 ASN A N 1
ATOM 577 C CA . ASN A 1 88 ? 22.067 7.250 -9.623 1.00 58.81 88 ASN A CA 1
ATOM 578 C C . ASN A 1 88 ? 22.839 5.956 -9.945 1.00 58.81 88 ASN A C 1
ATOM 580 O O . ASN A 1 88 ? 22.825 5.050 -9.122 1.00 58.81 88 ASN A O 1
ATOM 584 N N . ASP A 1 89 ? 23.453 5.850 -11.129 1.00 52.12 89 ASP A N 1
ATOM 585 C CA . ASP A 1 89 ? 24.367 4.754 -11.541 1.00 52.12 89 ASP A CA 1
ATOM 586 C C . ASP A 1 89 ? 23.808 3.683 -12.507 1.00 52.12 89 ASP A C 1
ATOM 588 O O . ASP A 1 89 ? 24.193 2.517 -12.468 1.00 52.12 89 ASP A O 1
ATOM 592 N N . GLY A 1 90 ? 22.953 4.059 -13.466 1.00 51.50 90 GLY A N 1
ATOM 593 C CA . GLY A 1 90 ? 22.766 3.230 -14.673 1.00 51.50 90 GLY A CA 1
ATOM 594 C C . GLY A 1 90 ? 22.029 1.900 -14.457 1.00 51.50 90 GLY A C 1
ATOM 595 O O . GLY A 1 90 ? 22.181 0.970 -15.246 1.00 51.50 90 GLY A O 1
ATOM 596 N N . THR A 1 91 ? 21.180 1.813 -13.432 1.00 56.41 91 THR A N 1
ATOM 597 C CA . THR A 1 91 ? 20.439 0.601 -13.021 1.00 56.41 91 THR A CA 1
ATOM 598 C C . THR A 1 91 ? 19.394 0.083 -14.030 1.00 56.41 91 THR A C 1
ATOM 600 O O . THR A 1 91 ? 18.743 -0.940 -13.787 1.00 56.41 91 THR A O 1
ATOM 603 N N . GLY A 1 92 ? 19.234 0.744 -15.182 1.00 66.50 92 GLY A N 1
ATOM 604 C CA . GLY A 1 92 ? 18.351 0.319 -16.269 1.00 66.50 92 GLY A CA 1
ATOM 605 C C . GLY A 1 92 ? 16.893 0.119 -15.831 1.00 66.50 92 GLY A C 1
ATOM 606 O O . GLY A 1 92 ? 16.415 0.707 -14.859 1.00 66.50 92 GLY A O 1
ATOM 607 N N . SER A 1 93 ? 16.156 -0.740 -16.539 1.00 69.19 93 SER A N 1
ATOM 608 C CA . SER A 1 93 ? 14.744 -1.023 -16.237 1.00 69.19 93 SER A CA 1
ATOM 609 C C . SER A 1 93 ? 14.528 -1.643 -14.848 1.00 69.19 93 SER A C 1
ATOM 611 O O . SER A 1 93 ? 13.456 -1.473 -14.277 1.00 69.19 93 SER A O 1
ATOM 613 N N . ALA A 1 94 ? 15.528 -2.325 -14.275 1.00 73.19 94 ALA A N 1
ATOM 614 C CA . ALA A 1 94 ? 15.416 -2.973 -12.966 1.00 73.19 94 ALA A CA 1
ATOM 615 C C . ALA A 1 94 ? 15.357 -1.958 -11.812 1.00 73.19 94 ALA A C 1
ATOM 617 O O . ALA A 1 94 ? 14.484 -2.066 -10.949 1.00 73.19 94 ALA A O 1
ATOM 618 N N . GLY A 1 95 ? 16.219 -0.934 -11.828 1.00 74.81 95 GLY A N 1
ATOM 619 C CA . GLY A 1 95 ? 16.178 0.146 -10.835 1.00 74.81 95 GLY A CA 1
ATOM 620 C C . GLY A 1 95 ? 14.898 0.976 -10.923 1.00 74.81 95 GLY A C 1
ATOM 621 O O . GLY A 1 95 ? 14.287 1.285 -9.901 1.00 74.81 95 GLY A O 1
ATOM 622 N N . ALA A 1 96 ? 14.423 1.248 -12.143 1.00 76.19 96 ALA A N 1
ATOM 623 C CA . ALA A 1 96 ? 13.147 1.928 -12.362 1.00 76.19 96 ALA A CA 1
ATOM 624 C C . ALA A 1 96 ? 11.950 1.115 -11.832 1.00 76.19 96 ALA A C 1
ATOM 626 O O . ALA A 1 96 ? 11.064 1.675 -11.187 1.00 76.19 96 ALA A O 1
ATOM 627 N N . ILE A 1 97 ? 11.924 -0.206 -12.050 1.00 78.62 97 ILE A N 1
ATOM 628 C CA . ILE A 1 97 ? 10.881 -1.091 -11.504 1.00 78.62 97 ILE A CA 1
ATOM 629 C C . ILE A 1 97 ? 10.925 -1.102 -9.974 1.00 78.62 97 ILE A C 1
ATOM 631 O O . ILE A 1 97 ? 9.874 -0.967 -9.350 1.00 78.62 97 ILE A O 1
ATOM 635 N N . ALA A 1 98 ? 12.107 -1.217 -9.362 1.00 79.44 98 ALA A N 1
ATOM 636 C CA . ALA A 1 98 ? 12.254 -1.212 -7.906 1.00 79.44 98 ALA A CA 1
ATOM 637 C C . ALA A 1 98 ? 11.802 0.121 -7.285 1.00 79.44 98 ALA A C 1
ATOM 639 O O . ALA A 1 98 ? 11.061 0.135 -6.302 1.00 79.44 98 ALA A O 1
ATOM 640 N N . PHE A 1 99 ? 12.178 1.247 -7.893 1.00 81.75 99 PHE A N 1
ATOM 641 C CA . PHE A 1 99 ? 11.760 2.569 -7.437 1.00 81.75 99 PHE A CA 1
ATOM 642 C C . PHE A 1 99 ? 10.240 2.756 -7.512 1.00 81.75 99 PHE A C 1
ATOM 644 O O . PHE A 1 99 ? 9.612 3.142 -6.526 1.00 81.75 99 PHE A O 1
ATOM 651 N N . VAL A 1 100 ? 9.628 2.427 -8.654 1.00 84.12 100 VAL A N 1
ATOM 652 C CA . VAL A 1 100 ? 8.173 2.553 -8.834 1.00 84.12 100 VAL A CA 1
ATOM 653 C C . VAL A 1 100 ? 7.418 1.564 -7.941 1.00 84.12 100 VAL A C 1
ATOM 655 O O . VAL A 1 100 ? 6.389 1.915 -7.375 1.00 84.12 100 VAL A O 1
ATOM 658 N N . THR A 1 101 ? 7.949 0.360 -7.730 1.00 85.06 101 THR A N 1
ATOM 659 C CA . THR A 1 101 ? 7.400 -0.609 -6.769 1.00 85.06 101 THR A CA 1
ATOM 660 C C . THR A 1 101 ? 7.341 -0.020 -5.362 1.00 85.06 101 THR A C 1
ATOM 662 O O . THR A 1 101 ? 6.301 -0.083 -4.711 1.00 85.06 101 THR A O 1
ATOM 665 N N . ASN A 1 102 ? 8.426 0.601 -4.895 1.00 84.88 102 ASN A N 1
ATOM 666 C CA . ASN A 1 102 ? 8.442 1.217 -3.571 1.00 84.88 102 ASN A CA 1
ATOM 667 C C . ASN A 1 102 ? 7.477 2.403 -3.477 1.00 84.88 102 ASN A C 1
ATOM 669 O O . ASN A 1 102 ? 6.822 2.556 -2.452 1.00 84.88 102 ASN A O 1
ATOM 673 N N . LYS A 1 103 ? 7.297 3.174 -4.558 1.00 85.75 103 LYS A N 1
ATOM 674 C CA . LYS A 1 103 ? 6.244 4.198 -4.641 1.00 85.75 103 LYS A CA 1
ATOM 675 C C . LYS A 1 103 ? 4.839 3.616 -4.510 1.00 85.75 103 LYS A C 1
ATOM 677 O O . LYS A 1 103 ? 4.037 4.164 -3.759 1.00 85.75 103 LYS A O 1
ATOM 682 N N . VAL A 1 104 ? 4.544 2.511 -5.196 1.00 88.25 104 VAL A N 1
ATOM 683 C CA . VAL A 1 104 ? 3.258 1.810 -5.061 1.00 88.25 104 VAL A CA 1
ATOM 684 C C . VAL A 1 104 ? 3.031 1.381 -3.610 1.00 88.25 104 VAL A C 1
ATOM 686 O O . VAL A 1 104 ? 1.971 1.674 -3.065 1.00 88.25 104 VAL A O 1
ATOM 689 N N . THR A 1 105 ? 4.028 0.772 -2.959 1.00 88.88 105 THR A N 1
ATOM 690 C CA . THR A 1 105 ? 3.958 0.400 -1.534 1.00 88.88 105 THR A CA 1
ATOM 691 C C . THR A 1 105 ? 3.673 1.612 -0.644 1.00 88.88 105 THR A C 1
ATOM 693 O O . THR A 1 105 ? 2.750 1.564 0.169 1.00 88.88 105 THR A O 1
ATOM 696 N N . THR A 1 106 ? 4.421 2.711 -0.814 1.00 88.50 106 THR A N 1
ATOM 697 C CA . THR A 1 106 ? 4.231 3.946 -0.037 1.00 88.50 106 THR A CA 1
ATOM 698 C C . THR A 1 106 ? 2.808 4.471 -0.183 1.00 88.50 106 THR A C 1
ATOM 700 O O . THR A 1 106 ? 2.100 4.593 0.812 1.00 88.50 106 THR A O 1
ATOM 703 N N . HIS A 1 107 ? 2.357 4.717 -1.414 1.00 88.56 107 HIS A N 1
ATOM 704 C CA . HIS A 1 107 ? 1.058 5.343 -1.639 1.00 88.56 107 HIS A CA 1
ATOM 705 C C . HIS A 1 107 ? -0.112 4.417 -1.291 1.00 88.56 107 HIS A C 1
ATOM 707 O O . HIS A 1 107 ? -1.150 4.904 -0.853 1.00 88.56 107 HIS A O 1
ATOM 713 N N . ALA A 1 108 ? 0.040 3.094 -1.410 1.00 88.19 108 ALA A N 1
ATOM 714 C CA . ALA A 1 108 ? -0.982 2.147 -0.968 1.00 88.19 108 ALA A CA 1
ATOM 715 C C . ALA A 1 108 ? -1.180 2.196 0.551 1.00 88.19 108 ALA A C 1
ATOM 717 O O . ALA A 1 108 ? -2.312 2.317 1.021 1.00 88.19 108 ALA A O 1
ATOM 718 N N . CYS A 1 109 ? -0.087 2.147 1.316 1.00 90.69 109 CYS A N 1
ATOM 719 C CA . CYS A 1 109 ? -0.149 2.158 2.775 1.00 90.69 109 CYS A CA 1
ATOM 720 C C . CYS A 1 109 ? -0.526 3.541 3.335 1.00 90.69 109 CYS A C 1
ATOM 722 O O . CYS A 1 109 ? -1.325 3.612 4.267 1.00 90.69 109 CYS A O 1
ATOM 724 N N . GLU A 1 110 ? -0.079 4.636 2.709 1.00 89.00 110 GLU A N 1
ATOM 725 C CA . GLU A 1 110 ? -0.510 5.996 3.064 1.00 89.00 110 GLU A CA 1
ATOM 726 C C . GLU A 1 110 ? -1.994 6.227 2.772 1.00 89.00 110 GLU A C 1
ATOM 728 O O . GLU A 1 110 ? -2.706 6.756 3.624 1.00 89.00 110 GLU A O 1
ATOM 733 N N . THR A 1 111 ? -2.485 5.776 1.612 1.00 87.44 111 THR A N 1
ATOM 734 C CA . THR A 1 111 ? -3.914 5.856 1.274 1.00 87.44 111 THR A CA 1
ATOM 735 C C . THR A 1 111 ? -4.755 5.062 2.270 1.00 87.44 111 THR A C 1
ATOM 737 O O . THR A 1 111 ? -5.763 5.564 2.764 1.00 87.44 111 THR A O 1
ATOM 740 N N . ALA A 1 112 ? -4.338 3.839 2.607 1.00 88.00 112 ALA A N 1
ATOM 741 C CA . ALA A 1 112 ? -5.038 3.015 3.587 1.00 88.00 112 ALA A CA 1
ATOM 742 C C . ALA A 1 112 ? -5.063 3.674 4.976 1.00 88.00 112 ALA A C 1
ATOM 744 O O . ALA A 1 112 ? -6.117 3.745 5.606 1.00 88.00 112 ALA A O 1
ATOM 745 N N . GLY A 1 113 ? -3.932 4.228 5.425 1.00 87.50 113 GLY A N 1
ATOM 746 C CA . GLY A 1 113 ? -3.852 4.984 6.675 1.00 87.50 113 GLY A CA 1
ATOM 747 C C . GLY A 1 113 ? -4.773 6.206 6.686 1.00 87.50 113 GLY A C 1
ATOM 748 O O . GLY A 1 113 ? -5.485 6.435 7.661 1.00 87.50 113 GLY A O 1
ATOM 749 N N . GLN A 1 114 ? -4.835 6.955 5.584 1.00 86.06 114 GLN A N 1
ATOM 750 C CA . GLN A 1 114 ? -5.739 8.100 5.455 1.00 86.06 114 GLN A CA 1
ATOM 751 C C . GLN A 1 114 ? -7.211 7.697 5.470 1.00 86.06 114 GLN A C 1
ATOM 753 O O . GLN A 1 114 ? -8.010 8.373 6.106 1.00 86.06 114 GLN A O 1
ATOM 758 N N . GLN A 1 115 ? -7.581 6.592 4.821 1.00 84.06 115 GLN A N 1
ATOM 759 C CA . GLN A 1 115 ? -8.951 6.072 4.869 1.00 84.06 115 GLN A CA 1
ATOM 760 C C . GLN A 1 115 ? -9.352 5.647 6.294 1.00 84.06 115 GLN A C 1
ATOM 762 O O . GLN A 1 115 ? -10.493 5.866 6.699 1.00 84.06 115 GLN A O 1
ATOM 767 N N . ILE A 1 116 ? -8.416 5.115 7.089 1.00 85.56 116 ILE A N 1
ATOM 768 C CA . ILE A 1 116 ? -8.645 4.825 8.514 1.00 85.56 116 ILE A CA 1
ATOM 769 C C . ILE A 1 116 ? -8.869 6.116 9.306 1.00 85.56 116 ILE A C 1
ATOM 771 O O . ILE A 1 116 ? -9.840 6.213 10.057 1.00 85.56 116 ILE A O 1
ATOM 775 N N . VAL A 1 117 ? -8.002 7.119 9.134 1.00 81.44 117 VAL A N 1
ATOM 776 C CA . VAL A 1 117 ? -8.126 8.420 9.814 1.00 81.44 117 VAL A CA 1
ATOM 777 C C . VAL A 1 117 ? -9.428 9.120 9.419 1.00 81.44 117 VAL A C 1
ATOM 779 O O . VAL A 1 117 ? -10.138 9.617 10.281 1.00 81.44 117 VAL A O 1
ATOM 782 N N . LEU A 1 118 ? -9.815 9.079 8.145 1.00 76.62 118 LEU A N 1
ATOM 783 C CA . LEU A 1 118 ? -11.064 9.657 7.654 1.00 76.62 118 LEU A CA 1
ATOM 784 C C . LEU A 1 118 ? -12.292 9.103 8.370 1.00 76.62 118 LEU A C 1
ATOM 786 O O . LEU A 1 118 ? -13.130 9.870 8.839 1.00 76.62 118 LEU A O 1
ATOM 790 N N . VAL A 1 119 ? -12.392 7.780 8.481 1.00 72.31 119 VAL A N 1
ATOM 791 C CA . VAL A 1 119 ? -13.547 7.141 9.123 1.00 72.31 119 VAL A CA 1
ATOM 792 C C . VAL A 1 119 ? -13.520 7.313 10.643 1.00 72.31 119 VAL A C 1
ATOM 794 O O . VAL A 1 119 ? -14.576 7.395 11.264 1.00 72.31 119 VAL A O 1
ATOM 797 N N . THR A 1 120 ? -12.336 7.407 11.254 1.00 71.38 120 THR A N 1
ATOM 798 C CA . THR A 1 120 ? -12.202 7.528 12.718 1.00 71.38 120 THR A CA 1
ATOM 799 C C . THR A 1 120 ? -12.252 8.967 13.237 1.00 71.38 120 THR A C 1
ATOM 801 O O . THR A 1 120 ? -12.720 9.181 14.353 1.00 71.38 120 THR A O 1
ATOM 804 N N . SER A 1 121 ? -11.806 9.957 12.458 1.00 70.12 121 SER A N 1
ATOM 805 C CA . SER A 1 121 ? -11.694 11.361 12.883 1.00 70.12 121 SER A CA 1
ATOM 806 C C . SER A 1 121 ? -12.440 12.360 11.996 1.00 70.12 121 SER A C 1
ATOM 808 O O . SER A 1 121 ? -12.417 13.553 12.289 1.00 70.12 121 SER A O 1
ATOM 810 N N . GLY A 1 122 ? -13.074 11.916 10.906 1.00 62.38 122 GLY A N 1
ATOM 811 C CA . GLY A 1 122 ? -13.780 12.792 9.964 1.00 62.38 122 GLY A CA 1
ATOM 812 C C . GLY A 1 122 ? -12.861 13.648 9.083 1.00 62.38 122 GLY A C 1
ATOM 813 O O . GLY A 1 122 ? -13.342 14.535 8.379 1.00 62.38 122 GLY A O 1
ATOM 814 N N . THR A 1 123 ? -11.545 13.408 9.105 1.00 59.41 123 THR A N 1
ATOM 815 C CA . THR A 1 123 ? -10.582 14.168 8.300 1.00 59.41 123 THR A CA 1
ATOM 816 C C . THR A 1 123 ? -10.463 13.550 6.914 1.00 59.41 123 THR A C 1
ATOM 818 O O . THR A 1 123 ? -9.898 12.475 6.756 1.00 59.41 123 THR A O 1
ATOM 821 N N . ALA A 1 124 ? -10.981 14.256 5.915 1.00 54.22 124 ALA A N 1
ATOM 822 C CA . ALA A 1 124 ? -10.689 14.104 4.492 1.00 54.22 124 ALA A CA 1
ATOM 823 C C . ALA A 1 124 ? -9.401 13.317 4.138 1.00 54.22 124 ALA A C 1
ATOM 825 O O . ALA A 1 124 ? -8.300 13.833 4.335 1.00 54.22 124 ALA A O 1
ATOM 826 N N . ALA A 1 125 ? -9.525 12.131 3.530 1.00 57.09 125 ALA A N 1
ATOM 827 C CA . ALA A 1 125 ? -8.404 11.529 2.805 1.00 57.09 125 ALA A CA 1
ATOM 828 C C . ALA A 1 125 ? -8.110 12.372 1.553 1.00 57.09 125 ALA A C 1
ATOM 830 O O . ALA A 1 125 ? -9.032 12.866 0.901 1.00 57.09 125 ALA A O 1
ATOM 831 N N . SER A 1 126 ? -6.836 12.566 1.221 1.00 60.34 126 SER A N 1
ATOM 832 C CA . SER A 1 126 ? -6.448 13.288 0.012 1.00 60.34 126 SER A CA 1
ATOM 833 C C . SER A 1 126 ? -6.569 12.359 -1.193 1.00 60.34 126 SER A C 1
ATOM 835 O O . SER A 1 126 ? -5.874 11.346 -1.272 1.00 60.34 126 SER A O 1
ATOM 837 N N . ASP A 1 127 ? -7.372 12.737 -2.192 1.00 67.19 127 ASP A N 1
ATOM 838 C CA . ASP A 1 127 ? -7.404 12.050 -3.495 1.00 67.19 127 ASP A CA 1
ATOM 839 C C . ASP A 1 127 ? -6.033 12.050 -4.190 1.00 67.19 127 ASP A C 1
ATOM 841 O O . ASP A 1 127 ? -5.795 11.287 -5.126 1.00 67.19 127 ASP A O 1
ATOM 845 N N . THR A 1 128 ? -5.102 12.888 -3.729 1.00 74.44 128 THR A N 1
ATOM 846 C CA . THR A 1 128 ? -3.738 12.952 -4.253 1.00 74.44 128 THR A CA 1
ATOM 847 C C . THR A 1 128 ? -3.026 11.611 -4.114 1.00 74.44 128 THR A C 1
ATOM 849 O O . THR A 1 128 ? -2.460 11.136 -5.095 1.00 74.44 128 THR A O 1
ATOM 852 N N . ASP A 1 129 ? -3.088 10.957 -2.953 1.00 73.31 129 ASP A N 1
ATOM 853 C CA . ASP A 1 129 ? -2.356 9.701 -2.738 1.00 73.31 129 ASP A CA 1
ATOM 854 C C . ASP A 1 129 ? -2.987 8.523 -3.477 1.00 73.31 129 ASP A C 1
ATOM 856 O O . ASP A 1 129 ? -2.275 7.677 -4.020 1.00 73.31 129 ASP A O 1
ATOM 860 N N . VAL A 1 130 ? -4.312 8.533 -3.615 1.00 78.06 130 VAL A N 1
ATOM 861 C CA . VAL A 1 130 ? -5.056 7.576 -4.443 1.00 78.06 130 VAL A CA 1
ATOM 862 C C . VAL A 1 130 ? -4.671 7.725 -5.917 1.00 78.06 130 VAL A C 1
ATOM 864 O O . VAL A 1 130 ? -4.345 6.742 -6.585 1.00 78.06 130 VAL A O 1
ATOM 867 N N . ASN A 1 131 ? -4.661 8.955 -6.435 1.00 82.25 131 ASN A N 1
ATOM 868 C CA . ASN A 1 131 ? -4.293 9.229 -7.823 1.00 82.25 131 ASN A CA 1
ATOM 869 C C . ASN A 1 131 ? -2.818 8.903 -8.095 1.00 82.25 131 ASN A C 1
ATOM 871 O O . ASN A 1 131 ? -2.487 8.334 -9.139 1.00 82.25 131 ASN A O 1
ATOM 875 N N . LEU A 1 132 ? -1.928 9.207 -7.145 1.00 84.69 132 LEU A N 1
ATOM 876 C CA . LEU A 1 132 ? -0.521 8.818 -7.214 1.00 84.69 132 LEU A CA 1
ATOM 877 C C . LEU A 1 132 ? -0.362 7.296 -7.190 1.00 84.69 132 LEU A C 1
ATOM 879 O O . LEU A 1 132 ? 0.429 6.766 -7.969 1.00 84.69 132 LEU A O 1
ATOM 883 N N . LEU A 1 133 ? -1.123 6.575 -6.363 1.00 84.44 133 LEU A N 1
ATOM 884 C CA . LEU A 1 133 ? -1.124 5.113 -6.350 1.00 84.44 133 LEU A CA 1
ATOM 885 C C . LEU A 1 133 ? -1.515 4.544 -7.721 1.00 84.44 133 LEU A C 1
ATOM 887 O O . LEU A 1 133 ? -0.762 3.747 -8.281 1.00 84.44 133 LEU A O 1
ATOM 891 N N . ILE A 1 134 ? -2.650 4.976 -8.280 1.00 84.31 134 ILE A N 1
ATOM 892 C CA . ILE A 1 134 ? -3.143 4.508 -9.586 1.00 84.31 134 ILE A CA 1
ATOM 893 C C . ILE A 1 134 ? -2.108 4.788 -10.684 1.00 84.31 134 ILE A C 1
ATOM 895 O O . ILE A 1 134 ? -1.774 3.898 -11.471 1.00 84.31 134 ILE A O 1
ATOM 899 N N . SER A 1 135 ? -1.556 6.004 -10.707 1.00 86.44 135 SER A N 1
ATOM 900 C CA . SER A 1 135 ? -0.516 6.400 -11.659 1.00 86.44 135 SER A CA 1
ATOM 901 C C . SER A 1 135 ? 0.724 5.503 -11.554 1.00 86.44 135 SER A C 1
ATOM 903 O O . SER A 1 135 ? 1.187 4.951 -12.555 1.00 86.44 135 SER A O 1
ATOM 905 N N . ASN A 1 136 ? 1.220 5.267 -10.335 1.00 84.81 136 ASN A N 1
ATOM 906 C CA . ASN A 1 136 ? 2.398 4.432 -10.107 1.00 84.81 136 ASN A CA 1
ATOM 907 C C . ASN A 1 136 ? 2.160 2.958 -10.473 1.00 84.81 136 ASN A C 1
ATOM 909 O O . ASN A 1 136 ? 3.062 2.325 -11.019 1.00 84.81 136 ASN A O 1
ATOM 913 N N . VAL A 1 137 ? 0.956 2.415 -10.254 1.00 84.62 137 VAL A N 1
ATOM 914 C CA . VAL A 1 137 ? 0.587 1.071 -10.737 1.00 84.62 137 VAL A CA 1
ATOM 915 C C . VAL A 1 137 ? 0.632 1.006 -12.267 1.00 84.62 137 VAL A C 1
ATOM 917 O O . VAL A 1 137 ? 1.183 0.055 -12.829 1.00 84.62 137 VAL A O 1
ATOM 920 N N . GLY A 1 138 ? 0.126 2.035 -12.953 1.00 82.56 138 GLY A N 1
ATOM 921 C CA . GLY A 1 138 ? 0.225 2.152 -14.409 1.00 82.56 138 GLY A CA 1
ATOM 922 C C . GLY A 1 138 ? 1.676 2.141 -14.902 1.00 82.56 138 GLY A C 1
ATOM 923 O O . GLY A 1 138 ? 2.032 1.340 -15.770 1.00 82.56 138 GLY A O 1
ATOM 924 N N . VAL A 1 139 ? 2.537 2.968 -14.302 1.00 84.62 139 VAL A N 1
ATOM 925 C CA . VAL A 1 139 ? 3.973 3.030 -14.633 1.00 84.62 139 VAL A CA 1
ATOM 926 C C . VAL A 1 139 ? 4.671 1.695 -14.351 1.00 84.62 139 VAL A C 1
ATOM 928 O O . VAL A 1 139 ? 5.460 1.229 -15.176 1.00 84.62 139 VAL A O 1
ATOM 931 N N . LEU A 1 140 ? 4.362 1.038 -13.228 1.00 83.06 140 LEU A N 1
ATOM 932 C CA . LEU A 1 140 ? 4.941 -0.260 -12.874 1.00 83.06 140 LEU A CA 1
ATOM 933 C C . LEU A 1 140 ? 4.615 -1.318 -13.929 1.00 83.06 140 LEU A C 1
ATOM 935 O O . LEU A 1 140 ? 5.503 -2.054 -14.363 1.00 83.06 140 LEU A O 1
ATOM 939 N N . ASN A 1 141 ? 3.361 -1.372 -14.376 1.00 83.75 141 ASN A N 1
ATOM 940 C CA . ASN A 1 141 ? 2.918 -2.309 -15.404 1.00 83.75 141 ASN A CA 1
ATOM 941 C C . ASN A 1 141 ? 3.616 -2.059 -16.749 1.00 83.75 141 ASN A C 1
ATOM 943 O O . ASN A 1 141 ? 4.074 -3.011 -17.387 1.00 83.75 141 ASN A O 1
ATOM 947 N N . VAL A 1 142 ? 3.761 -0.794 -17.161 1.00 84.62 142 VAL A N 1
ATOM 948 C CA . VAL A 1 142 ? 4.499 -0.427 -18.383 1.00 84.62 142 VAL A CA 1
ATOM 949 C C . VAL A 1 142 ? 5.961 -0.865 -18.292 1.00 84.62 142 VAL A C 1
ATOM 951 O O . VAL A 1 142 ? 6.453 -1.540 -19.197 1.00 84.62 142 VAL A O 1
ATOM 954 N N . ASN A 1 143 ? 6.638 -0.564 -17.182 1.00 80.75 143 ASN A N 1
ATOM 955 C CA . ASN A 1 143 ? 8.044 -0.921 -16.988 1.00 80.75 143 ASN A CA 1
ATOM 956 C C . ASN A 1 143 ? 8.250 -2.441 -16.920 1.00 80.75 143 ASN A C 1
ATOM 958 O O . ASN A 1 143 ? 9.188 -2.970 -17.514 1.00 80.75 143 ASN A O 1
ATOM 962 N N . THR A 1 144 ? 7.343 -3.162 -16.257 1.00 77.12 144 THR A N 1
ATOM 963 C CA . THR A 1 144 ? 7.365 -4.631 -16.162 1.00 77.12 144 THR A CA 1
ATOM 964 C C . THR A 1 144 ? 7.209 -5.284 -17.537 1.00 77.12 144 THR A C 1
ATOM 966 O O . THR A 1 144 ? 7.923 -6.241 -17.856 1.00 77.12 144 THR A O 1
ATOM 969 N N . LYS A 1 145 ? 6.312 -4.744 -18.375 1.00 79.50 145 LYS A N 1
ATOM 970 C CA . LYS A 1 145 ? 6.129 -5.179 -19.764 1.00 79.50 145 LYS A CA 1
ATOM 971 C C . LYS A 1 145 ? 7.371 -4.892 -20.606 1.00 79.50 145 LYS A C 1
ATOM 973 O O . LYS A 1 145 ? 7.834 -5.787 -21.307 1.00 79.50 145 LYS A O 1
ATOM 978 N N . ALA A 1 146 ? 7.931 -3.685 -20.507 1.00 79.25 146 ALA A N 1
ATOM 979 C CA . ALA A 1 146 ? 9.151 -3.301 -21.219 1.00 79.25 146 ALA A CA 1
ATOM 980 C C . ALA A 1 146 ? 10.356 -4.180 -20.833 1.00 79.25 146 ALA A C 1
ATOM 982 O O . ALA A 1 146 ? 11.153 -4.544 -21.691 1.00 79.25 146 ALA A O 1
ATOM 983 N N . ALA A 1 147 ? 10.449 -4.594 -19.567 1.00 73.12 147 ALA A N 1
ATOM 984 C CA . ALA A 1 147 ? 11.471 -5.524 -19.085 1.00 73.12 147 ALA A CA 1
ATOM 985 C C . ALA A 1 147 ? 11.222 -6.999 -19.480 1.00 73.12 147 ALA A C 1
ATOM 987 O O . ALA A 1 147 ? 12.022 -7.872 -19.142 1.00 73.12 147 ALA A O 1
ATOM 988 N N . GLY A 1 148 ? 10.112 -7.314 -20.161 1.00 70.00 148 GLY A N 1
ATOM 989 C CA . GLY A 1 148 ? 9.774 -8.671 -20.602 1.00 70.00 148 GLY A CA 1
ATOM 990 C C . GLY A 1 148 ? 9.429 -9.650 -19.471 1.00 70.00 148 GLY A C 1
ATOM 991 O O . GLY A 1 148 ? 9.351 -10.858 -19.706 1.00 70.00 148 GLY A O 1
ATOM 992 N N . ILE A 1 149 ? 9.207 -9.160 -18.246 1.00 66.81 149 ILE A N 1
ATOM 993 C CA . ILE A 1 149 ? 8.926 -9.991 -17.062 1.00 66.81 149 ILE A CA 1
ATOM 994 C C . ILE A 1 149 ? 7.568 -10.695 -17.198 1.00 66.81 149 ILE A C 1
ATOM 996 O O . ILE A 1 149 ? 7.422 -11.847 -16.787 1.00 66.81 149 ILE A O 1
ATOM 1000 N N . THR A 1 150 ? 6.587 -10.032 -17.814 1.00 58.53 150 THR A N 1
ATOM 1001 C CA . THR A 1 150 ? 5.250 -10.591 -18.067 1.00 58.53 150 THR A CA 1
ATOM 1002 C C . THR A 1 150 ? 5.293 -11.731 -19.090 1.00 58.53 150 THR A C 1
ATOM 1004 O O . THR A 1 150 ? 4.671 -12.766 -18.870 1.00 58.53 150 THR A O 1
ATOM 1007 N N . SER A 1 151 ? 6.080 -11.591 -20.167 1.00 53.31 151 SER A N 1
ATOM 1008 C CA . SER A 1 151 ? 6.235 -12.641 -21.189 1.00 53.31 151 SER A CA 1
ATOM 1009 C C . SER A 1 151 ? 7.012 -13.852 -20.681 1.00 53.31 151 SER A C 1
ATOM 1011 O O . SER A 1 151 ? 6.583 -14.972 -20.928 1.00 53.31 151 SER A O 1
ATOM 1013 N N . LYS A 1 152 ? 8.124 -13.668 -19.952 1.00 48.94 152 LYS A N 1
ATOM 1014 C CA . LYS A 1 152 ? 8.968 -14.791 -19.492 1.00 48.94 152 LYS A CA 1
ATOM 1015 C C . LYS A 1 152 ? 8.241 -15.751 -18.545 1.00 48.94 152 LYS A C 1
ATOM 1017 O O . LYS A 1 152 ? 8.506 -16.948 -18.582 1.00 48.94 152 LYS A O 1
ATOM 1022 N N . ARG A 1 153 ? 7.303 -15.249 -17.734 1.00 48.00 153 ARG A N 1
ATOM 1023 C CA . ARG A 1 153 ? 6.492 -16.091 -16.840 1.00 48.00 153 ARG A CA 1
ATOM 1024 C C . ARG A 1 153 ? 5.496 -16.968 -17.600 1.00 48.00 153 ARG A C 1
ATOM 1026 O O . ARG A 1 153 ? 5.349 -18.125 -17.240 1.00 48.00 153 ARG A O 1
ATOM 1033 N N . ALA A 1 154 ? 4.879 -16.465 -18.671 1.00 43.62 154 ALA A N 1
ATOM 1034 C CA . ALA A 1 154 ? 3.971 -17.269 -19.492 1.00 43.62 154 ALA A CA 1
ATOM 1035 C C . ALA A 1 154 ? 4.681 -18.459 -20.168 1.00 43.62 154 ALA A C 1
ATOM 1037 O O . ALA A 1 154 ? 4.076 -19.512 -20.328 1.00 43.62 154 ALA A O 1
ATOM 1038 N N . VAL A 1 155 ? 5.968 -18.320 -20.516 1.00 46.34 155 VAL A N 1
ATOM 1039 C CA . VAL A 1 155 ? 6.751 -19.415 -21.121 1.00 46.34 155 VAL A CA 1
ATOM 1040 C C . VAL A 1 155 ? 7.227 -20.439 -20.082 1.00 46.34 155 VAL A C 1
ATOM 1042 O O . VAL A 1 155 ? 7.306 -21.620 -20.391 1.00 46.34 155 VAL A O 1
ATOM 1045 N N . ALA A 1 156 ? 7.516 -20.012 -18.846 1.00 47.84 156 ALA A N 1
ATOM 1046 C CA . ALA A 1 156 ? 8.039 -20.886 -17.788 1.00 47.84 156 ALA A CA 1
ATOM 1047 C C . ALA A 1 156 ? 6.992 -21.826 -17.153 1.00 47.84 156 ALA A C 1
ATOM 1049 O O . ALA A 1 156 ? 7.369 -22.778 -16.480 1.00 47.84 156 ALA A O 1
ATOM 1050 N N . PHE A 1 157 ? 5.694 -21.571 -17.354 1.00 45.94 157 PHE A N 1
ATOM 1051 C CA . PHE A 1 157 ? 4.603 -22.460 -16.921 1.00 45.94 157 PHE A CA 1
ATOM 1052 C C . PHE A 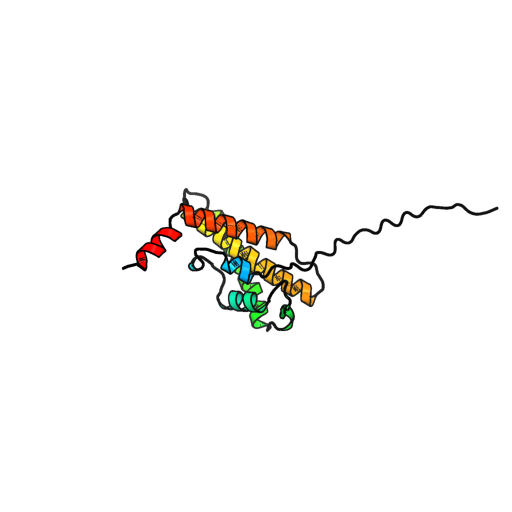1 157 ? 4.000 -23.284 -18.074 1.00 45.94 157 PHE A C 1
ATOM 1054 O O . PHE A 1 157 ? 2.993 -23.958 -17.877 1.00 45.94 157 PHE A O 1
ATOM 1061 N N . ALA A 1 158 ? 4.5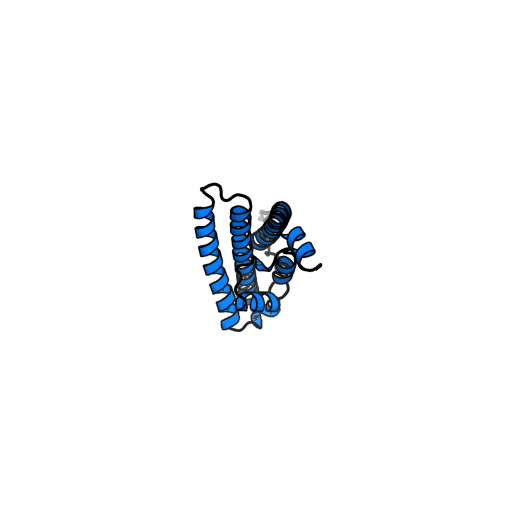85 -23.218 -19.275 1.00 42.69 158 ALA A N 1
ATOM 1062 C CA . ALA A 1 158 ? 4.114 -23.925 -20.468 1.00 42.69 158 ALA A CA 1
ATOM 1063 C C . ALA A 1 158 ? 4.966 -25.163 -20.827 1.00 42.69 158 ALA A C 1
ATOM 1065 O O . ALA A 1 158 ? 4.909 -25.629 -21.964 1.00 42.69 158 ALA A O 1
ATOM 1066 N N . SER A 1 159 ? 5.752 -25.687 -19.884 1.00 38.91 159 SER A N 1
ATOM 1067 C CA . SER A 1 159 ? 6.640 -26.845 -20.076 1.00 38.91 159 SER A CA 1
ATOM 1068 C C . SER A 1 159 ? 6.462 -27.883 -18.984 1.00 38.91 159 SER A C 1
ATOM 1070 O O . SER A 1 159 ? 6.526 -27.461 -17.807 1.00 38.91 159 SER A O 1
#

Radius of gyration: 20.97 Å; chains: 1; bounding box: 60×84×38 Å